Protein AF-A0A658NIG3-F1 (afdb_monomer)

Mean predicted aligned error: 3.81 Å

Nearest PDB structures (foldseek):
  1t5o-assembly2_C  TM=9.685E-01  e=6.386E-05  Archaeoglobus fulgidus DSM 4304
  6a35-assembly2_D  TM=9.648E-01  e=1.541E-03  Pyrococcus horikoshii OT3
  3a11-assembly1_B  TM=9.336E-01  e=4.150E-02  Thermococcus kodakarensis KOD1
  5b04-assembly1_D  TM=8.657E-01  e=8.040E-01  Schizosaccharomyces pombe 972h-
  5om0-assembly2_B  TM=4.643E-01  e=1.734E+00  Homo sapiens

Radius of gyration: 13.27 Å; Cα contacts (8 Å, |Δi|>4): 97; chains: 1; bounding box: 39×16×34 Å

Foldseek 3Di:
DVCPPPDDDDDDDQALVVLLVCLLVVVQDDLQSLLVSLQVQLVSQLV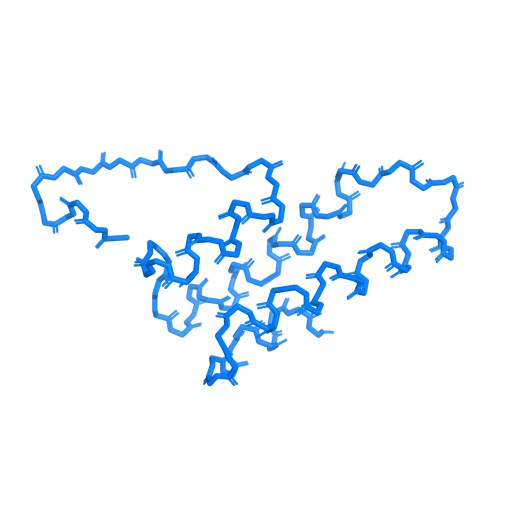PDPDPDDVSSVVSLVVSNVSQCVSDVPNVSNNVSSD

Sequence (83 aa):
ETLLPEELLALEIKSIHQLVQAIKSLQVRGAPALGAAGAYGIALAAHLSRAAGSPEMMAELETAAEMIRSARHTAVNLSWGVD

Secondary structure (DSSP, 8-state):
--STTT---PPPP-SHHHHHHHHHTTSS-SHHHHHHHHHHHHHHHHHH---SSHHHHHHHHHHHHHHHHTT-TT-HHHHHHH-

Structure (mmCIF, N/CA/C/O backbone):
data_AF-A0A658NIG3-F1
#
_entry.id   AF-A0A658NIG3-F1
#
loop_
_atom_site.group_PDB
_atom_site.id
_atom_site.type_symbol
_atom_site.label_atom_id
_atom_site.label_alt_id
_atom_site.label_comp_id
_atom_site.label_asym_id
_atom_site.label_entity_id
_atom_site.label_seq_id
_atom_site.pdbx_PDB_ins_code
_atom_site.Cartn_x
_atom_site.Cartn_y
_atom_site.Cartn_z
_atom_site.occupancy
_atom_site.B_iso_or_equiv
_atom_site.auth_seq_id
_atom_site.auth_comp_id
_atom_site.auth_asym_id
_atom_site.auth_atom_id
_atom_site.pdbx_PDB_model_num
ATOM 1 N N . GLU A 1 1 ? -13.317 -0.033 6.918 1.00 63.00 1 GLU A N 1
ATOM 2 C CA . GLU A 1 1 ? -14.338 -0.437 7.902 1.00 63.00 1 GLU A CA 1
ATOM 3 C C . GLU A 1 1 ? -14.909 0.784 8.641 1.00 63.00 1 GLU A C 1
ATOM 5 O O . GLU A 1 1 ? -14.926 0.830 9.869 1.00 63.00 1 GLU A O 1
ATOM 10 N N . THR A 1 2 ? -15.347 1.808 7.907 1.00 75.94 2 THR A N 1
ATOM 11 C CA . THR A 1 2 ? -15.876 3.054 8.497 1.00 75.94 2 THR A CA 1
ATOM 12 C C . THR A 1 2 ? -17.401 3.088 8.563 1.00 75.94 2 THR A C 1
ATOM 14 O O . THR A 1 2 ? -17.933 3.914 9.285 1.00 75.94 2 THR A O 1
ATOM 17 N N . LEU A 1 3 ? -18.083 2.207 7.820 1.00 78.25 3 LEU A N 1
ATOM 18 C CA . LEU A 1 3 ? -19.547 2.166 7.700 1.00 78.25 3 LEU A CA 1
ATOM 19 C C . LEU A 1 3 ? -20.188 0.978 8.435 1.00 78.25 3 LEU A C 1
ATOM 21 O O . LEU A 1 3 ? -21.399 0.927 8.595 1.00 78.25 3 LEU A O 1
ATOM 25 N N . LEU A 1 4 ? -19.390 0.017 8.905 1.00 82.12 4 LEU A N 1
ATOM 26 C CA . LEU A 1 4 ? -19.911 -1.090 9.704 1.00 82.12 4 LEU A CA 1
ATOM 27 C C . LEU A 1 4 ? -20.234 -0.618 11.134 1.00 82.12 4 LEU A C 1
ATOM 29 O O . LEU A 1 4 ? -19.464 0.175 11.680 1.00 82.12 4 LEU A O 1
ATOM 33 N N . PRO A 1 5 ? -21.293 -1.157 11.773 1.00 90.25 5 PRO A N 1
ATOM 34 C CA . PRO A 1 5 ? -22.163 -2.242 11.296 1.00 90.25 5 PRO A CA 1
ATOM 35 C C . PRO A 1 5 ? -23.360 -1.781 10.443 1.00 90.25 5 PRO A C 1
ATOM 37 O O . PRO A 1 5 ? -24.147 -2.620 10.020 1.00 90.25 5 PRO A O 1
ATOM 40 N N . GLU A 1 6 ? -23.516 -0.477 10.220 1.00 92.00 6 GLU A N 1
ATOM 41 C CA . GLU A 1 6 ? -24.696 0.137 9.595 1.00 92.00 6 GLU A CA 1
ATOM 42 C C . GLU A 1 6 ? -24.831 -0.226 8.110 1.00 92.00 6 GLU A C 1
ATOM 44 O O . GLU A 1 6 ? -25.931 -0.509 7.638 1.00 92.00 6 GLU A O 1
ATOM 49 N N . GLU A 1 7 ? -23.713 -0.271 7.385 1.00 88.12 7 GLU A N 1
ATOM 50 C CA . GLU A 1 7 ? -23.680 -0.551 5.954 1.00 88.12 7 GLU A CA 1
ATOM 51 C C . GLU A 1 7 ? -22.407 -1.312 5.550 1.00 88.12 7 GLU A C 1
ATOM 53 O O . GLU A 1 7 ? -21.286 -0.998 5.967 1.00 88.12 7 GLU A O 1
ATOM 58 N N . LEU A 1 8 ? -22.580 -2.322 4.692 1.00 89.94 8 LEU A N 1
ATOM 59 C CA . LEU A 1 8 ? -21.485 -3.045 4.053 1.00 89.94 8 LEU A CA 1
ATOM 60 C C . LEU A 1 8 ? -21.281 -2.514 2.631 1.00 89.94 8 LEU A C 1
ATOM 62 O O . LEU A 1 8 ? -22.029 -2.863 1.720 1.00 89.94 8 LEU A O 1
ATOM 66 N N . LEU A 1 9 ? -20.224 -1.722 2.439 1.00 89.69 9 LEU A N 1
ATOM 67 C CA . LEU A 1 9 ? -19.828 -1.192 1.136 1.00 89.69 9 LEU A CA 1
ATOM 68 C C . LEU A 1 9 ? -18.447 -1.718 0.731 1.00 89.69 9 LEU A C 1
ATOM 70 O O . LEU A 1 9 ? -17.466 -1.549 1.460 1.00 89.69 9 LEU A O 1
ATOM 74 N N . ALA A 1 10 ? -18.363 -2.318 -0.456 1.00 89.81 10 ALA A N 1
ATOM 75 C CA . ALA A 1 10 ? -17.090 -2.686 -1.065 1.00 89.81 10 ALA A CA 1
ATOM 76 C C . ALA A 1 10 ? -16.464 -1.463 -1.752 1.00 89.81 10 ALA A C 1
ATOM 78 O O . ALA A 1 10 ? -17.091 -0.823 -2.595 1.00 89.81 10 ALA A O 1
ATOM 79 N N . LEU A 1 11 ? -15.220 -1.145 -1.396 1.00 90.38 11 LEU A N 1
ATOM 80 C CA . LEU A 1 11 ? -14.450 -0.069 -2.013 1.00 90.38 11 LEU A CA 1
ATOM 81 C C . LEU A 1 11 ? -13.558 -0.647 -3.118 1.00 90.38 11 LEU A C 1
ATOM 83 O O . LEU A 1 11 ? -12.730 -1.518 -2.855 1.00 90.38 11 LEU A O 1
ATOM 87 N N . GLU A 1 12 ? -13.700 -0.142 -4.340 1.00 94.50 12 GLU A N 1
ATOM 88 C CA . GLU A 1 12 ? -12.833 -0.517 -5.458 1.00 94.50 12 GLU A CA 1
ATOM 89 C C . GLU A 1 12 ? -11.615 0.420 -5.523 1.00 94.50 12 GLU A C 1
ATOM 91 O O . GLU A 1 12 ? -11.760 1.637 -5.652 1.00 94.50 12 GLU A O 1
ATOM 96 N N . ILE A 1 13 ? -10.409 -0.145 -5.437 1.00 95.94 13 ILE A N 1
ATOM 97 C CA . ILE A 1 13 ? -9.142 0.592 -5.497 1.00 95.94 13 ILE A CA 1
ATOM 98 C C . ILE A 1 13 ? -8.537 0.446 -6.895 1.00 95.94 13 ILE A C 1
ATOM 100 O O . ILE A 1 13 ? -8.173 -0.652 -7.305 1.00 95.94 13 ILE A O 1
ATOM 104 N N . LYS A 1 14 ? -8.400 1.564 -7.614 1.00 96.12 14 LYS A N 1
ATOM 105 C CA . LYS A 1 14 ? -7.867 1.625 -8.991 1.00 96.12 14 LYS A CA 1
ATOM 106 C C . LYS A 1 14 ? -6.542 2.370 -9.098 1.00 96.12 14 LYS A C 1
ATOM 108 O O . LYS A 1 14 ? -6.013 2.525 -10.193 1.00 96.12 14 LYS A O 1
ATOM 113 N N . SER A 1 15 ? -6.017 2.878 -7.986 1.00 96.81 15 SER A N 1
ATOM 114 C CA . SER A 1 15 ? -4.725 3.559 -7.957 1.00 96.81 15 SER A CA 1
ATOM 115 C C . SER A 1 15 ? -4.031 3.433 -6.605 1.00 96.81 15 SER A C 1
ATOM 117 O O . SER A 1 15 ? -4.671 3.278 -5.562 1.00 96.81 15 SER A O 1
ATOM 119 N N . ILE A 1 16 ? -2.705 3.585 -6.616 1.00 97.19 16 ILE A N 1
ATOM 120 C CA . ILE A 1 16 ? -1.885 3.603 -5.397 1.00 97.19 16 ILE A CA 1
ATOM 121 C C . ILE A 1 16 ? -2.283 4.762 -4.480 1.00 97.19 16 ILE A C 1
ATOM 123 O O . ILE A 1 16 ? -2.329 4.602 -3.264 1.00 97.19 16 ILE A O 1
ATOM 127 N N . HIS A 1 17 ? -2.673 5.911 -5.042 1.00 96.62 17 HIS A N 1
ATOM 128 C CA . HIS A 1 17 ? -3.162 7.028 -4.238 1.00 96.62 17 HIS A CA 1
ATOM 129 C C . HIS A 1 17 ? -4.434 6.662 -3.461 1.00 96.62 17 HIS A C 1
ATOM 131 O O . HIS A 1 17 ? -4.520 6.942 -2.267 1.00 96.62 17 HIS A O 1
ATOM 137 N N . GLN A 1 18 ? -5.399 5.996 -4.107 1.00 97.06 18 GLN A N 1
ATOM 138 C CA . GLN A 1 18 ? -6.614 5.530 -3.432 1.00 97.06 18 GLN A CA 1
ATOM 139 C C . GLN A 1 18 ? -6.291 4.514 -2.332 1.00 97.06 18 GLN A C 1
ATOM 141 O O . GLN A 1 18 ? -6.836 4.623 -1.236 1.00 97.06 18 GLN A O 1
ATOM 146 N N . LEU A 1 19 ? -5.367 3.580 -2.586 1.00 96.38 19 LEU A N 1
ATOM 147 C CA . LEU A 1 19 ? -4.925 2.607 -1.584 1.00 96.38 19 LEU A CA 1
ATOM 148 C C . LEU A 1 19 ? 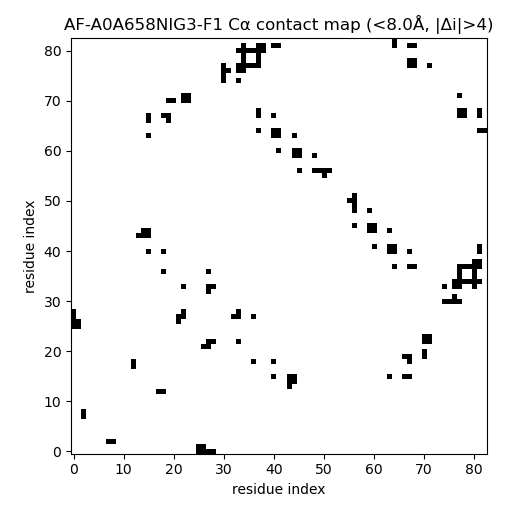-4.332 3.293 -0.347 1.00 96.38 19 LEU A C 1
ATOM 150 O O . LEU A 1 19 ? -4.729 3.010 0.784 1.00 96.38 19 LEU A O 1
ATOM 154 N N . VAL A 1 20 ? -3.411 4.235 -0.561 1.00 95.81 20 VAL A N 1
ATOM 155 C CA . VAL A 1 20 ? -2.772 5.006 0.513 1.00 95.81 20 VAL A CA 1
ATOM 156 C C . VAL A 1 20 ? -3.815 5.777 1.320 1.00 95.81 20 VAL A C 1
ATOM 158 O O . VAL A 1 20 ? -3.758 5.776 2.551 1.00 95.81 20 VAL A O 1
ATOM 161 N N . GLN A 1 21 ? -4.798 6.396 0.659 1.00 95.81 21 GLN A N 1
ATOM 162 C CA . GLN A 1 21 ? -5.891 7.079 1.355 1.00 95.81 21 GLN A CA 1
ATOM 163 C C . GLN A 1 21 ? -6.764 6.110 2.156 1.00 95.81 21 GLN A C 1
ATOM 165 O O . GLN A 1 21 ? -7.110 6.415 3.298 1.00 95.81 21 GLN A O 1
ATOM 170 N N . ALA A 1 22 ? -7.074 4.927 1.625 1.00 94.62 22 ALA A N 1
ATOM 171 C CA . ALA A 1 22 ? -7.844 3.908 2.338 1.00 94.62 22 ALA A CA 1
ATOM 172 C C . ALA A 1 22 ? -7.114 3.399 3.598 1.00 94.62 22 ALA A C 1
ATOM 174 O O . ALA A 1 22 ? -7.729 3.203 4.650 1.00 94.62 22 ALA A O 1
ATOM 175 N N . ILE A 1 23 ? -5.788 3.247 3.536 1.00 94.50 23 ILE A N 1
ATOM 176 C CA . ILE A 1 23 ? -4.957 2.877 4.692 1.00 94.50 23 ILE A CA 1
ATOM 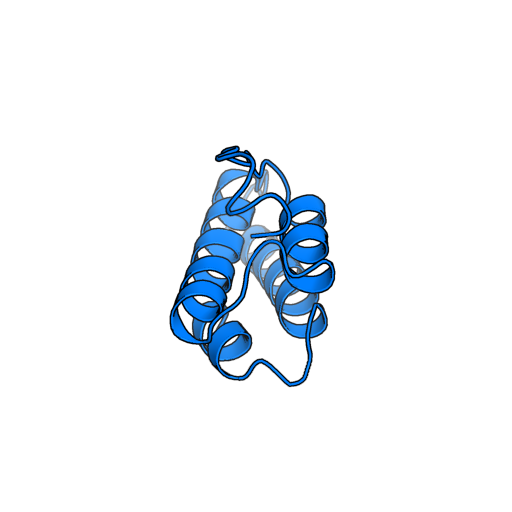177 C C . ILE A 1 23 ? -4.924 4.009 5.733 1.00 94.50 23 ILE A C 1
ATOM 179 O O . ILE A 1 23 ? -5.110 3.758 6.929 1.00 94.50 23 ILE A O 1
ATOM 183 N N . LYS A 1 24 ? -4.716 5.260 5.296 1.00 93.94 24 LYS A N 1
ATOM 184 C CA . LYS A 1 24 ? -4.654 6.444 6.176 1.00 93.94 24 LYS A CA 1
ATOM 185 C C . LYS A 1 24 ? -5.981 6.731 6.875 1.00 93.94 24 LYS A C 1
ATOM 187 O O . LYS A 1 24 ? -5.991 7.037 8.063 1.00 93.94 24 LYS A O 1
ATOM 192 N N . SER A 1 25 ? -7.092 6.585 6.158 1.00 93.75 25 SER A N 1
ATOM 193 C CA . SER A 1 25 ? -8.452 6.807 6.668 1.00 93.75 25 SER A CA 1
ATOM 194 C C . SER A 1 25 ? -9.021 5.625 7.459 1.00 93.75 25 SER A C 1
ATOM 196 O O . SER A 1 25 ? -10.191 5.643 7.835 1.00 93.75 25 SER A O 1
ATOM 198 N N . LEU A 1 26 ? -8.212 4.591 7.730 1.00 90.69 26 LEU A N 1
ATOM 199 C CA . LEU A 1 26 ? -8.624 3.386 8.461 1.00 90.69 26 LEU A CA 1
ATOM 200 C C . LEU A 1 26 ? -9.772 2.616 7.780 1.00 90.69 26 LEU A C 1
ATOM 202 O O . LEU A 1 26 ? -10.489 1.836 8.419 1.00 90.69 26 LEU A O 1
ATOM 206 N N . GLN A 1 27 ? -9.933 2.790 6.465 1.00 92.19 27 GLN A N 1
ATOM 207 C CA . GLN A 1 27 ? -10.807 1.941 5.660 1.00 92.19 27 GLN A CA 1
ATOM 208 C C . GLN A 1 27 ? -10.240 0.519 5.559 1.00 92.19 27 GLN A C 1
ATOM 210 O O . GLN A 1 27 ? -11.019 -0.433 5.578 1.00 92.19 27 GLN A O 1
ATOM 215 N N . VAL A 1 28 ? -8.912 0.376 5.580 1.00 89.88 28 VAL A N 1
ATOM 216 C CA . VAL A 1 28 ? -8.206 -0.893 5.809 1.00 89.88 28 VAL A CA 1
ATOM 217 C C . VAL A 1 28 ? -7.497 -0.828 7.160 1.00 89.88 28 VAL A C 1
ATOM 219 O O . VAL A 1 28 ? -6.741 0.106 7.438 1.00 89.88 28 VAL A O 1
ATOM 222 N N . ARG A 1 29 ? -7.741 -1.810 8.028 1.00 88.00 29 ARG A N 1
ATOM 223 C CA . ARG A 1 29 ? -7.125 -1.896 9.358 1.00 88.00 29 ARG A CA 1
ATOM 224 C C . ARG A 1 29 ? -6.976 -3.352 9.800 1.00 88.00 29 ARG A C 1
ATOM 226 O O . ARG A 1 29 ? -7.631 -4.231 9.259 1.00 88.00 29 ARG A O 1
ATOM 233 N N . GLY A 1 30 ? -6.109 -3.583 10.786 1.00 89.00 30 GLY A N 1
ATOM 234 C CA . GLY A 1 30 ? -5.698 -4.919 11.229 1.00 89.00 30 GLY A CA 1
ATOM 235 C C . GLY A 1 30 ? -4.389 -5.356 10.569 1.00 89.00 30 GLY A C 1
ATOM 236 O O . GLY A 1 30 ? -4.193 -5.154 9.374 1.00 89.00 30 GLY A O 1
ATOM 237 N N . ALA A 1 31 ? -3.476 -5.933 11.355 1.00 90.31 31 ALA A N 1
ATOM 238 C CA . ALA A 1 31 ? -2.121 -6.261 10.899 1.00 90.31 31 ALA A CA 1
ATOM 239 C C . ALA A 1 31 ? -2.099 -7.168 9.647 1.00 90.31 31 ALA A C 1
ATOM 241 O O . ALA A 1 31 ? -1.439 -6.803 8.674 1.00 90.31 31 ALA A O 1
ATOM 242 N N . PRO A 1 32 ? -2.857 -8.285 9.598 1.00 90.94 32 PRO A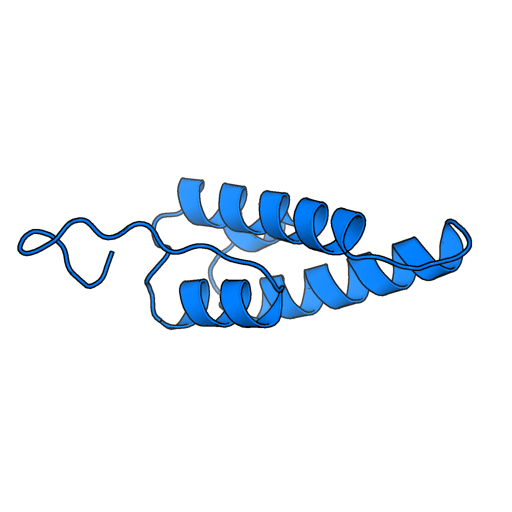 N 1
ATOM 243 C CA . PRO A 1 32 ? -2.878 -9.156 8.419 1.00 90.94 32 PRO A CA 1
ATOM 244 C C . PRO A 1 32 ? -3.448 -8.469 7.169 1.00 90.94 32 PRO A C 1
ATOM 246 O O . PRO A 1 32 ? -2.893 -8.605 6.082 1.00 90.94 32 PRO A O 1
ATOM 249 N N . ALA A 1 33 ? -4.521 -7.685 7.326 1.00 92.75 33 ALA A N 1
ATOM 250 C CA . ALA A 1 33 ? -5.150 -6.968 6.219 1.00 92.75 33 ALA A CA 1
ATOM 251 C C . ALA A 1 33 ? -4.242 -5.867 5.654 1.00 92.75 33 ALA A C 1
ATOM 253 O O . ALA A 1 33 ? -4.215 -5.658 4.445 1.00 92.75 33 ALA A O 1
ATOM 254 N N . LEU A 1 34 ? -3.470 -5.191 6.511 1.00 93.69 34 LEU A N 1
ATOM 255 C CA . LEU A 1 34 ? -2.477 -4.209 6.078 1.00 93.69 34 LEU A CA 1
ATOM 256 C C . LEU A 1 34 ? -1.340 -4.861 5.284 1.00 93.69 34 LEU A C 1
ATOM 258 O O . LEU A 1 34 ? -0.947 -4.308 4.264 1.00 93.69 34 LEU A O 1
ATOM 262 N N . GLY A 1 35 ? -0.865 -6.045 5.684 1.00 93.44 35 GLY A N 1
ATOM 263 C CA . GLY A 1 35 ? 0.128 -6.782 4.892 1.00 93.44 35 GLY A CA 1
ATOM 264 C C . GLY A 1 35 ? -0.400 -7.193 3.519 1.00 93.44 35 GLY A C 1
ATOM 265 O O . GLY A 1 35 ? 0.247 -6.937 2.506 1.00 93.44 35 GLY A O 1
ATOM 266 N N . ALA A 1 36 ? -1.624 -7.727 3.460 1.00 95.00 36 ALA A N 1
ATOM 267 C CA . ALA A 1 36 ? -2.271 -8.043 2.187 1.00 95.00 36 ALA A CA 1
ATOM 268 C C . ALA A 1 36 ? -2.469 -6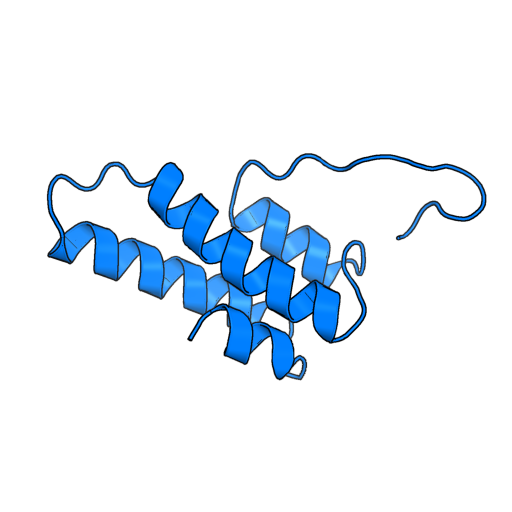.793 1.311 1.00 95.00 36 ALA A C 1
ATOM 270 O O . ALA A 1 36 ? -2.216 -6.835 0.110 1.00 95.00 36 ALA A O 1
ATOM 271 N N . ALA A 1 37 ? -2.881 -5.669 1.904 1.00 95.06 37 ALA A N 1
ATOM 272 C CA . ALA A 1 37 ? -3.039 -4.403 1.195 1.00 95.06 37 ALA A CA 1
ATOM 273 C C . ALA A 1 37 ? -1.714 -3.891 0.613 1.00 95.06 37 ALA A C 1
ATOM 275 O O . ALA A 1 37 ? -1.715 -3.379 -0.503 1.00 95.06 37 ALA A O 1
ATOM 276 N N . GLY A 1 38 ? -0.598 -4.068 1.328 1.00 94.94 38 GLY A N 1
ATOM 277 C CA . GLY A 1 38 ? 0.741 -3.778 0.813 1.00 94.94 38 GLY A CA 1
ATOM 278 C C . GLY A 1 38 ? 1.058 -4.585 -0.446 1.00 94.94 38 GLY A C 1
ATOM 279 O O . GLY A 1 38 ? 1.296 -4.004 -1.505 1.00 94.94 38 GLY A O 1
ATOM 280 N N . ALA A 1 39 ? 0.936 -5.911 -0.359 1.00 95.81 39 ALA A N 1
ATOM 281 C CA . ALA A 1 39 ? 1.235 -6.819 -1.469 1.00 95.81 39 ALA A CA 1
ATOM 282 C C . ALA A 1 39 ? 0.340 -6.574 -2.694 1.00 95.81 39 ALA A C 1
ATOM 284 O O . ALA A 1 39 ? 0.824 -6.476 -3.824 1.00 95.81 39 ALA A O 1
ATOM 285 N N . TYR A 1 40 ? -0.970 -6.402 -2.483 1.00 96.69 40 TYR A N 1
ATOM 286 C CA . TYR A 1 40 ? -1.890 -6.049 -3.566 1.00 96.69 40 TYR A CA 1
ATOM 287 C C . TYR A 1 40 ? -1.619 -4.657 -4.139 1.00 96.69 40 TYR A C 1
ATOM 289 O O . TYR A 1 40 ? -1.867 -4.437 -5.322 1.00 96.69 40 TYR A O 1
ATOM 297 N N . GLY A 1 41 ? -1.081 -3.730 -3.345 1.00 96.88 41 GLY A N 1
ATOM 298 C CA . GLY A 1 41 ? -0.623 -2.431 -3.823 1.00 96.88 41 GLY A CA 1
ATOM 299 C C . GLY A 1 41 ? 0.523 -2.541 -4.825 1.00 96.88 41 GLY A C 1
ATOM 300 O O . GLY A 1 41 ? 0.453 -1.922 -5.885 1.00 96.88 41 GLY A O 1
ATOM 301 N N . ILE A 1 42 ? 1.528 -3.377 -4.552 1.00 97.50 42 ILE A N 1
ATOM 302 C CA . ILE A 1 42 ? 2.619 -3.647 -5.505 1.00 97.50 42 ILE A CA 1
ATOM 303 C C . ILE A 1 42 ? 2.091 -4.341 -6.761 1.00 97.50 42 ILE A C 1
ATOM 305 O O . ILE A 1 42 ? 2.407 -3.924 -7.875 1.00 97.50 42 ILE A O 1
ATOM 309 N N . ALA A 1 43 ? 1.226 -5.347 -6.603 1.00 97.12 43 ALA A N 1
ATOM 310 C CA . ALA A 1 43 ? 0.605 -6.025 -7.740 1.00 97.12 43 ALA A CA 1
ATOM 311 C C . ALA A 1 43 ? -0.215 -5.058 -8.616 1.00 97.12 43 ALA A C 1
ATOM 313 O O . ALA A 1 43 ? -0.160 -5.132 -9.844 1.00 97.12 43 ALA A O 1
ATOM 314 N N . LEU A 1 44 ? -0.940 -4.118 -8.000 1.00 97.31 44 LEU A N 1
ATOM 315 C CA . LEU A 1 44 ? -1.675 -3.072 -8.707 1.00 97.31 44 LEU A CA 1
ATOM 316 C C . LEU A 1 44 ? -0.730 -2.107 -9.434 1.00 97.31 44 LEU A C 1
ATOM 318 O O . LEU A 1 44 ? -0.999 -1.761 -10.581 1.00 97.31 44 LEU A O 1
ATOM 322 N N . ALA A 1 45 ? 0.375 -1.691 -8.808 1.00 97.00 45 ALA A N 1
ATOM 323 C CA . ALA A 1 45 ? 1.381 -0.849 -9.456 1.00 97.00 45 ALA A CA 1
ATOM 324 C C . ALA A 1 45 ? 1.968 -1.541 -10.695 1.00 97.00 45 ALA A C 1
ATOM 326 O O . ALA A 1 45 ? 2.021 -0.935 -11.763 1.00 97.00 45 ALA A O 1
ATOM 327 N N . ALA A 1 46 ? 2.302 -2.830 -10.586 1.00 96.50 46 ALA A N 1
ATOM 328 C CA . ALA A 1 46 ? 2.780 -3.635 -11.710 1.00 96.50 46 ALA A CA 1
ATOM 329 C C . ALA A 1 46 ? 1.735 -3.739 -12.828 1.00 96.50 46 ALA A C 1
ATOM 331 O O . ALA A 1 46 ? 2.067 -3.612 -14.003 1.00 96.50 46 ALA A O 1
ATOM 332 N N . HIS A 1 47 ? 0.463 -3.933 -12.469 1.00 96.75 47 HIS A N 1
ATOM 333 C CA . HIS A 1 47 ? -0.634 -4.024 -13.430 1.00 96.75 47 HIS A CA 1
ATOM 334 C C . HIS A 1 47 ? -0.898 -2.707 -14.178 1.00 96.75 47 HIS A C 1
ATOM 336 O O . HIS A 1 47 ? -1.282 -2.725 -15.346 1.00 96.75 47 HIS A O 1
ATOM 342 N N . LEU A 1 48 ? -0.712 -1.568 -13.507 1.00 95.81 48 LEU A N 1
ATOM 343 C CA . LEU A 1 48 ? -0.915 -0.236 -14.082 1.00 95.81 48 LEU A CA 1
ATOM 344 C C . LEU A 1 48 ? 0.321 0.308 -14.812 1.00 95.81 48 LEU A C 1
ATOM 346 O O . LEU A 1 48 ? 0.198 1.294 -15.545 1.00 95.81 48 LEU A O 1
ATOM 350 N N . SER A 1 49 ? 1.487 -0.308 -14.605 1.00 96.38 49 SER A N 1
ATOM 351 C CA . SER A 1 49 ? 2.752 0.088 -15.217 1.00 96.38 49 SER A CA 1
ATOM 352 C C . SER A 1 49 ? 2.655 0.081 -16.742 1.00 96.38 49 SER A C 1
ATOM 354 O O . SER A 1 49 ? 2.112 -0.840 -17.357 1.00 96.38 49 SER A O 1
ATOM 356 N N . ARG A 1 50 ? 3.203 1.125 -17.366 1.00 95.56 50 ARG A N 1
ATOM 357 C CA . ARG A 1 50 ? 3.359 1.226 -18.829 1.00 95.56 50 ARG A CA 1
ATOM 358 C C . ARG A 1 50 ? 4.817 1.129 -19.260 1.00 95.56 50 ARG A C 1
ATOM 360 O O . ARG A 1 50 ? 5.124 1.415 -20.416 1.00 95.56 50 ARG A O 1
ATOM 367 N N . ALA A 1 51 ? 5.687 0.750 -18.330 1.00 95.69 51 ALA A N 1
ATOM 368 C CA . ALA A 1 51 ? 7.110 0.639 -18.553 1.00 95.69 51 ALA A CA 1
ATOM 369 C C . ALA A 1 51 ? 7.414 -0.273 -19.746 1.00 95.69 51 ALA A C 1
ATOM 371 O O . ALA A 1 51 ? 6.852 -1.364 -19.882 1.00 95.69 51 ALA A O 1
ATOM 372 N N . ALA A 1 52 ? 8.341 0.156 -20.598 1.00 91.62 52 ALA A N 1
ATOM 373 C CA . ALA A 1 52 ? 8.736 -0.614 -21.778 1.00 91.62 52 ALA A CA 1
ATOM 374 C C . ALA A 1 52 ? 9.720 -1.750 -21.441 1.00 91.62 52 ALA A C 1
ATOM 376 O O . ALA A 1 52 ? 10.010 -2.599 -22.285 1.00 91.62 52 ALA A O 1
ATOM 377 N N . GLY A 1 53 ? 10.247 -1.773 -20.215 1.00 93.50 53 GLY A N 1
ATOM 378 C CA . GLY A 1 53 ? 11.199 -2.779 -19.768 1.00 93.50 53 GLY A CA 1
ATOM 379 C C . GLY A 1 53 ? 11.344 -2.851 -18.253 1.00 93.50 53 GLY A C 1
ATOM 380 O O . GLY A 1 53 ? 10.890 -1.983 -17.508 1.00 93.50 53 GLY A O 1
ATOM 381 N N . SER A 1 54 ? 12.027 -3.902 -17.800 1.00 93.62 54 SER A N 1
ATOM 382 C CA . SER A 1 54 ? 12.180 -4.213 -16.378 1.00 93.62 54 SER A CA 1
ATOM 383 C C . SER A 1 54 ? 12.787 -3.083 -15.533 1.00 93.62 54 SER A C 1
ATOM 385 O O . SER A 1 54 ? 12.268 -2.867 -14.445 1.00 93.62 54 SER A O 1
ATOM 387 N N . PRO A 1 55 ? 13.820 -2.327 -15.966 1.00 95.06 55 PRO A N 1
ATOM 388 C CA . PRO A 1 55 ? 14.403 -1.281 -15.117 1.00 95.06 55 PRO A CA 1
ATOM 389 C C . PRO A 1 55 ? 13.418 -0.158 -14.771 1.00 95.06 55 PRO A C 1
ATOM 391 O O . PRO A 1 55 ? 13.372 0.297 -13.633 1.00 95.06 55 PRO A O 1
ATOM 394 N N . GLU A 1 56 ? 12.615 0.262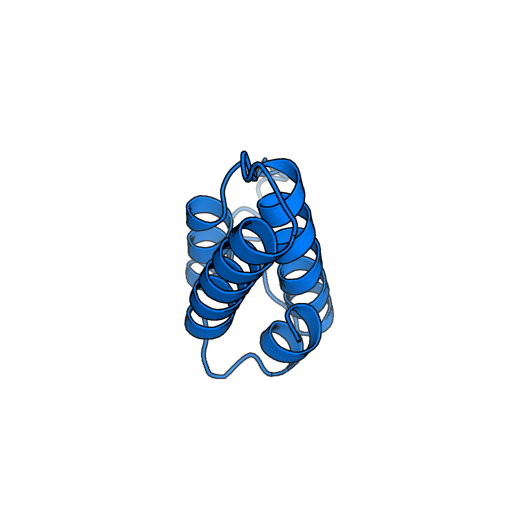 -15.748 1.00 96.00 56 GLU A N 1
ATOM 395 C CA . GLU A 1 56 ? 11.604 1.305 -15.573 1.00 96.00 56 GLU A CA 1
ATOM 396 C C . GLU A 1 56 ? 10.454 0.799 -14.694 1.00 96.00 56 GLU A C 1
ATOM 398 O O . GLU A 1 56 ? 10.073 1.473 -13.741 1.00 96.00 56 GLU A O 1
ATOM 403 N N . MET A 1 57 ? 9.992 -0.436 -14.924 1.00 96.25 57 MET A N 1
ATOM 404 C CA . MET A 1 57 ? 8.973 -1.062 -14.079 1.00 96.25 57 MET A CA 1
ATOM 405 C C . MET A 1 57 ? 9.444 -1.164 -12.626 1.00 96.25 57 MET A C 1
ATOM 407 O O . MET A 1 57 ? 8.712 -0.791 -11.720 1.00 96.25 57 MET A O 1
ATOM 411 N N . MET A 1 58 ? 10.679 -1.612 -12.387 1.00 96.31 58 MET A N 1
ATOM 412 C CA . MET A 1 58 ? 11.225 -1.718 -11.030 1.00 96.31 58 MET A CA 1
ATOM 413 C C . MET A 1 58 ? 11.279 -0.357 -10.322 1.00 96.31 58 MET A C 1
ATOM 415 O O . MET A 1 58 ? 10.962 -0.284 -9.138 1.00 96.31 58 MET A O 1
ATOM 419 N N . ALA A 1 59 ? 11.613 0.725 -11.032 1.00 96.31 59 ALA A N 1
ATOM 420 C CA . ALA A 1 59 ? 11.593 2.074 -10.464 1.00 96.31 59 ALA A CA 1
ATOM 421 C C . ALA A 1 59 ? 10.167 2.544 -10.106 1.00 96.31 59 ALA A C 1
ATOM 423 O O . ALA A 1 59 ? 9.960 3.179 -9.066 1.00 96.31 59 ALA A O 1
ATOM 424 N N . GLU A 1 60 ? 9.174 2.209 -10.936 1.00 96.12 60 GLU A N 1
ATOM 425 C CA . GLU A 1 60 ? 7.762 2.483 -10.643 1.00 96.12 60 GLU A CA 1
ATOM 426 C C . GLU A 1 60 ? 7.268 1.691 -9.423 1.00 96.12 60 GLU A C 1
ATOM 428 O O . GLU A 1 60 ? 6.590 2.252 -8.558 1.00 96.12 60 GLU A O 1
ATOM 433 N N . LEU A 1 61 ? 7.642 0.411 -9.316 1.00 96.62 61 LEU A N 1
ATOM 434 C CA . LEU A 1 61 ? 7.293 -0.436 -8.173 1.00 96.62 61 LEU A CA 1
ATOM 435 C C . LEU A 1 61 ? 7.925 0.066 -6.875 1.00 96.62 61 LEU A C 1
ATOM 437 O O . LEU A 1 61 ? 7.224 0.148 -5.870 1.00 96.62 61 LEU A O 1
ATOM 441 N N . GLU A 1 62 ? 9.197 0.468 -6.897 1.00 96.12 62 GLU A N 1
ATOM 442 C CA . GLU A 1 62 ? 9.870 1.037 -5.723 1.00 96.12 62 GLU A CA 1
ATOM 443 C C . GLU A 1 62 ? 9.194 2.338 -5.269 1.00 96.12 62 GLU A C 1
ATOM 445 O O . GLU A 1 62 ? 8.942 2.552 -4.083 1.00 96.12 62 GLU A O 1
ATOM 450 N N . THR A 1 63 ? 8.806 3.188 -6.225 1.00 96.19 63 THR A N 1
ATOM 451 C CA . THR A 1 63 ? 8.056 4.416 -5.929 1.00 96.19 63 THR A CA 1
ATOM 452 C C . THR A 1 63 ? 6.715 4.096 -5.265 1.00 96.19 63 THR A C 1
ATOM 454 O O . THR A 1 63 ? 6.339 4.728 -4.274 1.00 96.19 63 THR A O 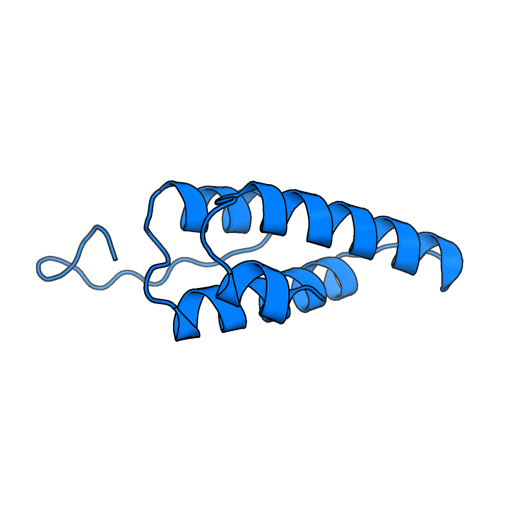1
ATOM 457 N N . ALA A 1 64 ? 5.989 3.097 -5.774 1.00 96.31 64 ALA A N 1
ATOM 458 C CA . ALA A 1 64 ? 4.730 2.658 -5.182 1.00 96.31 64 ALA A CA 1
ATOM 459 C C . ALA A 1 64 ? 4.927 2.058 -3.780 1.00 96.31 64 ALA A C 1
ATOM 461 O O . ALA A 1 64 ? 4.163 2.390 -2.870 1.00 96.31 64 ALA A O 1
ATOM 462 N N . ALA A 1 65 ? 5.959 1.232 -3.591 1.00 95.06 65 ALA A N 1
ATOM 463 C CA . ALA A 1 65 ? 6.314 0.648 -2.302 1.00 95.06 65 ALA A CA 1
ATOM 464 C C . ALA A 1 65 ? 6.548 1.741 -1.254 1.00 95.06 65 ALA A C 1
ATOM 466 O O . ALA A 1 65 ? 5.956 1.699 -0.174 1.00 95.06 65 ALA A O 1
ATOM 467 N N . GLU A 1 66 ? 7.299 2.787 -1.599 1.00 94.50 66 GLU A N 1
ATOM 468 C CA . GLU A 1 66 ? 7.577 3.894 -0.685 1.00 94.50 66 GLU A CA 1
ATOM 469 C C . GLU A 1 66 ? 6.326 4.714 -0.333 1.00 94.50 66 GLU A C 1
ATOM 471 O O . GLU A 1 66 ? 6.088 5.071 0.829 1.00 94.50 66 GLU A O 1
ATOM 476 N N . MET A 1 67 ? 5.450 4.957 -1.311 1.00 95.00 67 MET A N 1
ATOM 477 C CA . MET A 1 67 ? 4.153 5.596 -1.058 1.00 95.00 67 MET A CA 1
ATOM 478 C C . MET A 1 67 ? 3.281 4.774 -0.099 1.00 95.00 67 MET A C 1
ATOM 480 O O . MET A 1 67 ? 2.591 5.340 0.753 1.00 95.00 67 MET A O 1
ATOM 484 N N . ILE A 1 68 ? 3.308 3.447 -0.222 1.00 94.56 68 ILE A N 1
ATOM 485 C CA . ILE A 1 68 ? 2.533 2.546 0.631 1.00 94.56 68 ILE A CA 1
ATOM 486 C C . ILE A 1 68 ? 3.149 2.467 2.035 1.00 94.56 68 ILE A C 1
ATOM 488 O O . ILE A 1 68 ? 2.420 2.661 3.008 1.00 94.56 68 ILE A O 1
ATOM 492 N N . ARG A 1 69 ? 4.472 2.283 2.173 1.00 91.69 69 ARG A N 1
ATOM 493 C CA . ARG A 1 69 ? 5.173 2.280 3.479 1.00 91.69 69 ARG A CA 1
ATOM 494 C C . ARG A 1 69 ? 4.919 3.567 4.256 1.00 91.69 69 ARG A C 1
ATOM 496 O O . ARG A 1 69 ? 4.574 3.540 5.441 1.00 91.69 69 ARG A O 1
ATOM 503 N N . SER A 1 70 ? 5.003 4.706 3.571 1.00 91.06 70 SER A N 1
ATOM 504 C CA . SER A 1 70 ? 4.765 6.022 4.173 1.00 91.06 70 SER A CA 1
ATOM 505 C C . SER A 1 70 ? 3.297 6.288 4.527 1.00 91.06 70 SER A C 1
ATOM 507 O O . SER A 1 70 ? 3.002 7.264 5.225 1.00 91.06 70 SER A O 1
ATOM 509 N N . ALA A 1 71 ? 2.355 5.425 4.118 1.00 91.38 71 ALA A N 1
ATOM 510 C CA . ALA A 1 71 ? 0.950 5.582 4.473 1.00 91.38 71 ALA A CA 1
ATOM 511 C C . ALA A 1 71 ? 0.750 5.547 5.993 1.00 91.38 71 ALA A C 1
ATOM 513 O O . ALA A 1 71 ? 0.023 6.388 6.529 1.00 91.38 71 ALA A O 1
ATOM 514 N N . ARG A 1 72 ? 1.419 4.614 6.687 1.00 87.31 72 ARG A N 1
ATOM 515 C CA . ARG A 1 72 ? 1.425 4.485 8.154 1.00 87.31 72 ARG A CA 1
ATOM 516 C C . ARG A 1 72 ? 2.747 3.881 8.637 1.00 87.31 72 ARG A C 1
ATOM 518 O O . ARG A 1 72 ? 2.859 2.669 8.760 1.00 87.31 72 ARG A O 1
ATOM 525 N N . HIS A 1 73 ? 3.701 4.736 9.006 1.00 77.56 73 HIS A N 1
ATOM 526 C CA . HIS A 1 73 ? 5.062 4.347 9.415 1.00 77.56 73 HIS A CA 1
ATOM 527 C C . HIS A 1 73 ? 5.158 3.336 10.580 1.00 77.56 73 HIS A C 1
ATOM 529 O O . HIS A 1 73 ? 6.188 2.692 10.740 1.00 77.56 73 HIS A O 1
ATOM 535 N N . THR A 1 74 ? 4.114 3.174 11.401 1.00 84.31 74 THR A N 1
ATOM 536 C CA . THR A 1 74 ? 4.079 2.190 12.502 1.00 84.31 74 THR A CA 1
ATOM 537 C C . THR A 1 74 ? 3.487 0.831 12.115 1.00 84.31 74 THR A C 1
ATOM 539 O O . THR A 1 74 ? 3.502 -0.098 12.922 1.00 84.31 74 THR A O 1
ATOM 542 N N . ALA A 1 75 ? 2.942 0.683 10.905 1.00 84.69 75 ALA A N 1
ATOM 543 C CA . ALA A 1 75 ? 2.329 -0.557 10.444 1.00 84.69 75 ALA A CA 1
ATOM 544 C C . ALA A 1 75 ? 3.389 -1.513 9.875 1.00 84.69 75 ALA A C 1
ATOM 546 O O . ALA A 1 75 ? 3.528 -1.636 8.666 1.00 84.69 75 ALA A O 1
ATOM 547 N N . VAL A 1 76 ? 4.111 -2.224 10.743 1.00 84.50 76 VAL A N 1
ATOM 548 C CA . VAL A 1 76 ? 5.197 -3.147 10.346 1.00 84.50 76 VAL A CA 1
ATOM 549 C C . VAL A 1 76 ? 4.751 -4.176 9.298 1.00 84.50 76 VAL A C 1
ATOM 551 O O . VAL A 1 76 ? 5.459 -4.415 8.326 1.00 84.50 76 VAL A O 1
ATOM 554 N N . ASN A 1 77 ? 3.544 -4.732 9.435 1.00 84.62 77 ASN A N 1
ATOM 555 C CA . ASN A 1 77 ? 2.999 -5.675 8.457 1.00 84.62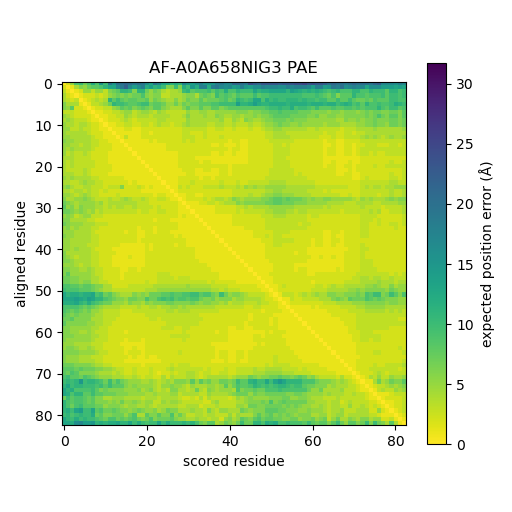 77 ASN A CA 1
ATOM 556 C C . ASN A 1 77 ? 2.789 -5.057 7.072 1.00 84.62 77 ASN A C 1
ATOM 558 O O . ASN A 1 77 ? 2.838 -5.787 6.092 1.00 84.62 77 ASN A O 1
ATOM 562 N N . LEU A 1 78 ? 2.538 -3.746 6.992 1.00 81.06 78 LEU A N 1
ATOM 563 C CA . LEU A 1 78 ? 2.411 -3.056 5.714 1.00 81.06 78 LEU A CA 1
ATOM 564 C C . LEU A 1 78 ? 3.752 -3.067 4.982 1.00 81.06 78 LEU A C 1
ATOM 566 O O . LEU A 1 78 ? 3.760 -3.395 3.804 1.00 81.06 78 LEU A O 1
ATOM 570 N N . SER A 1 79 ? 4.854 -2.795 5.694 1.00 82.00 79 SER A N 1
ATOM 571 C CA . SER A 1 79 ? 6.217 -2.894 5.158 1.00 82.00 79 SER A CA 1
ATOM 572 C C . SER A 1 79 ? 6.545 -4.315 4.699 1.00 82.00 79 SER A C 1
ATOM 574 O O . SER A 1 79 ? 6.957 -4.501 3.566 1.00 82.00 79 SER A O 1
ATOM 576 N N . TRP A 1 80 ? 6.230 -5.337 5.503 1.00 83.56 80 TRP A N 1
ATOM 577 C CA . TRP A 1 80 ? 6.419 -6.739 5.094 1.00 83.56 80 TRP A CA 1
ATOM 578 C C . TRP A 1 80 ? 5.628 -7.149 3.849 1.00 83.56 80 TRP A C 1
ATOM 580 O O . TRP A 1 80 ? 5.957 -8.150 3.229 1.00 83.56 80 TRP A O 1
ATOM 590 N N . GLY A 1 81 ? 4.538 -6.449 3.532 1.00 79.69 81 GLY A N 1
ATOM 591 C CA . GLY A 1 81 ? 3.750 -6.729 2.336 1.00 79.69 81 GLY A CA 1
ATOM 592 C C . GLY A 1 81 ? 4.319 -6.105 1.063 1.00 79.69 81 GLY A C 1
ATOM 593 O O . GLY A 1 81 ? 3.940 -6.530 -0.022 1.00 79.69 81 GLY A O 1
ATOM 594 N N . VAL A 1 82 ? 5.161 -5.077 1.182 1.00 83.69 82 VAL A N 1
ATOM 595 C CA . VAL A 1 82 ? 5.735 -4.334 0.045 1.00 83.69 82 VAL A CA 1
ATOM 596 C C . VAL A 1 82 ? 7.218 -4.614 -0.190 1.00 83.69 82 VAL A C 1
ATOM 598 O O . VAL A 1 82 ? 7.706 -4.277 -1.265 1.00 83.69 82 VAL A O 1
ATOM 601 N N . ASP A 1 83 ? 7.902 -5.206 0.789 1.00 77.56 83 ASP A N 1
A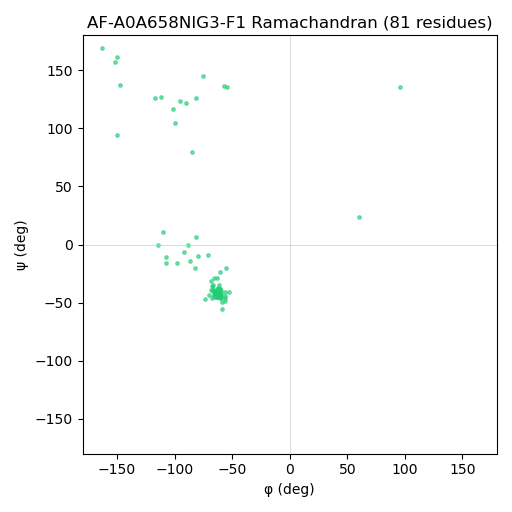TOM 602 C CA . ASP A 1 83 ? 9.284 -5.691 0.692 1.00 77.56 83 ASP A CA 1
ATOM 603 C C . ASP A 1 83 ? 9.335 -7.118 0.107 1.00 77.56 83 ASP A C 1
ATOM 605 O O . ASP A 1 83 ? 10.260 -7.396 -0.692 1.00 77.56 83 ASP A O 1
#

pLDDT: mean 91.61, std 6.34, range [63.0, 97.5]

Solvent-accessible surface area (backbone atoms only — not comparable to full-atom values): 4736 Å² total; per-residue (Å²): 87,82,48,62,90,84,45,92,77,88,82,85,75,90,44,68,68,52,46,29,48,33,48,60,71,44,47,49,63,58,63,71,54,33,16,51,50,23,36,51,45,46,54,48,45,60,70,70,53,82,53,94,46,68,74,57,39,50,53,52,37,52,52,48,33,53,53,50,38,65,40,49,83,85,46,63,40,27,41,69,25,52,109